Protein AF-A0A2W4JNW1-F1 (afdb_monomer)

Radius of gyration: 19.1 Å; Cα contacts (8 Å, |Δi|>4): 183; chains: 1; bounding box: 48×54×48 Å

Solvent-accessible surface area (backbone atoms only — not comparable to full-atom values): 9208 Å² total; per-residue (Å²): 133,88,88,75,90,78,77,92,84,83,52,74,48,80,45,78,53,74,88,26,83,95,56,51,51,73,96,66,23,36,48,57,56,39,48,46,41,60,75,41,50,55,54,53,49,52,52,53,49,55,38,42,76,73,68,44,54,76,66,34,36,41,29,47,24,46,40,31,52,56,48,48,48,30,71,67,45,54,52,49,38,51,51,49,40,53,52,49,42,53,53,29,55,52,44,33,67,76,29,58,89,37,71,67,56,28,50,49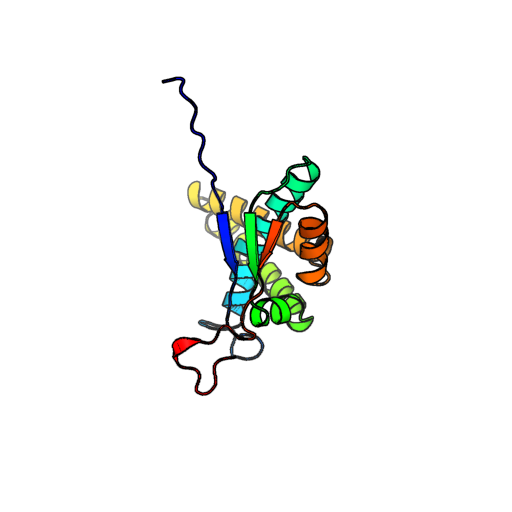,24,52,52,51,39,54,50,36,51,51,46,50,52,42,41,72,56,69,38,60,73,20,48,67,75,52,48,50,61,38,41,76,62,38,27,32,46,82,37,76,60,53,61,76,67,69,70,58,95,75,45,94,76,70,130

pLDDT: mean 94.73, std 7.61, range [49.44, 98.62]

Organism: NCBI:txid37925

Secondary structure (DSSP, 8-state):
-----PPP---EEEE-----TTS-SSSSSHHHHHHHIIIIIHHHHHHHHHHHHTT----EEEEE-HHHHHHHT-HHHHHHHHHHHHHHHHHHHHHHHHTTTSHHHHHHHHHHHHHHHHHHHHHHTTTTT-SHHHHHHHHHTTSEEEE---TT---GGG-SS--

InterPro domains:
  IPR004300 Glycoside hydrolase family 57, N-terminal domain [PF03065] (11-161)
  IPR011330 Glycoside hydrolase/deacetylase, beta/alpha-barrel [SSF88713] (7-161)
  IPR027291 Glycoside hydrolase 38, N-terminal domain superfamily [G3DSA:3.20.110.10] (4-163)
  IPR040042 1,4-alpha-glucan branching enzyme MT3115-like [PTHR41695] (7-161)

Mean predicted aligned error: 4.18 Å

Structure (mmCIF, N/CA/C/O backbone):
data_AF-A0A2W4JNW1-F1
#
_entry.id   AF-A0A2W4JNW1-F1
#
loop_
_atom_site.group_PDB
_atom_site.id
_atom_site.type_symbol
_atom_site.label_atom_id
_atom_site.label_alt_id
_atom_site.label_comp_id
_atom_site.label_asym_id
_atom_site.label_entity_id
_atom_site.label_seq_id
_atom_site.pdbx_PDB_ins_code
_atom_site.Cartn_x
_atom_site.Cartn_y
_atom_site.Cartn_z
_atom_site.occupancy
_atom_site.B_iso_or_equiv
_atom_site.auth_seq_id
_atom_site.auth_comp_id
_atom_site.auth_asym_id
_atom_site.auth_atom_id
_atom_site.pdbx_PDB_model_num
ATOM 1 N N . MET A 1 1 ? -33.702 32.725 3.923 1.00 49.44 1 MET A N 1
ATOM 2 C CA . MET A 1 1 ? -33.057 31.459 4.316 1.00 49.44 1 MET A CA 1
ATOM 3 C C . MET A 1 1 ? -31.586 31.644 4.007 1.00 49.44 1 MET A C 1
ATOM 5 O O . MET A 1 1 ? -31.246 31.749 2.837 1.00 49.44 1 MET A O 1
ATOM 9 N N . ASN A 1 2 ? -30.775 31.897 5.035 1.00 53.03 2 ASN A N 1
ATOM 10 C CA . ASN A 1 2 ? -29.351 32.185 4.873 1.00 53.03 2 ASN A CA 1
ATOM 11 C C . ASN A 1 2 ? -28.656 30.896 4.428 1.00 53.03 2 ASN A C 1
ATOM 13 O O . ASN A 1 2 ? -28.751 29.894 5.126 1.00 53.03 2 ASN A O 1
ATOM 17 N N . GLY A 1 3 ? -28.047 30.913 3.244 1.00 68.31 3 GLY A N 1
ATOM 18 C CA . GLY A 1 3 ? -27.368 29.755 2.680 1.00 68.31 3 GLY A CA 1
ATOM 19 C C . GLY A 1 3 ? -26.038 29.500 3.376 1.00 68.31 3 GLY A C 1
ATOM 20 O O . GLY A 1 3 ? -25.184 30.380 3.352 1.00 68.31 3 GLY A O 1
ATOM 21 N N . ASN A 1 4 ? -25.909 28.330 4.001 1.00 63.88 4 ASN A N 1
ATOM 22 C CA . ASN A 1 4 ? -24.751 27.432 3.917 1.00 63.88 4 ASN A CA 1
ATOM 23 C C . ASN A 1 4 ? -25.028 26.184 4.776 1.00 63.88 4 ASN A C 1
ATOM 25 O O . ASN A 1 4 ? -24.427 25.997 5.830 1.00 63.88 4 ASN A O 1
ATOM 29 N N . ASP A 1 5 ? -25.960 25.329 4.352 1.00 66.62 5 ASP A N 1
ATOM 30 C CA . ASP A 1 5 ? -26.046 23.995 4.952 1.00 66.62 5 ASP A CA 1
ATOM 31 C C . ASP A 1 5 ? -24.971 23.124 4.289 1.00 66.62 5 ASP A C 1
ATOM 33 O O . ASP A 1 5 ? -25.208 22.451 3.285 1.00 66.62 5 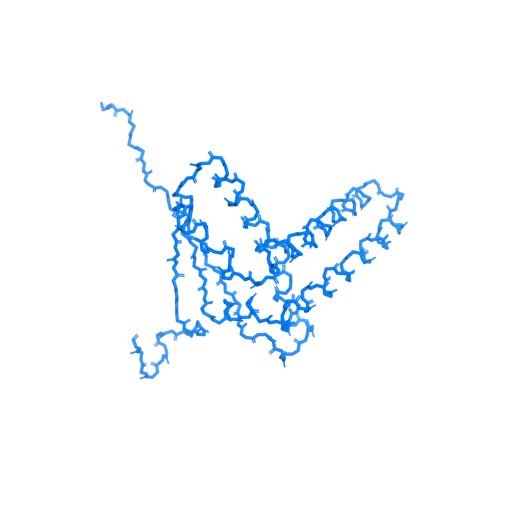ASP A O 1
ATOM 37 N N . GLU A 1 6 ? -23.744 23.214 4.803 1.00 81.56 6 GLU A N 1
ATOM 38 C CA . GLU A 1 6 ? -22.658 22.308 4.433 1.00 81.56 6 GLU A CA 1
ATOM 39 C C . GLU A 1 6 ? -22.903 20.948 5.104 1.00 81.56 6 GLU A C 1
ATOM 41 O O . GLU A 1 6 ? -22.983 20.840 6.328 1.00 81.56 6 GLU A O 1
ATOM 46 N N . GLY A 1 7 ? -23.076 19.903 4.290 1.00 87.81 7 GLY A N 1
ATOM 47 C CA . GLY A 1 7 ? -23.208 18.525 4.764 1.00 87.81 7 GLY A CA 1
ATOM 48 C C . GLY A 1 7 ? -21.855 17.888 5.093 1.00 87.81 7 GLY A C 1
ATOM 49 O O . GLY A 1 7 ? -20.806 18.347 4.647 1.00 87.81 7 GLY A O 1
ATOM 50 N N . THR A 1 8 ? -21.870 16.790 5.847 1.00 90.50 8 THR A N 1
ATOM 51 C CA . THR A 1 8 ? -20.658 16.015 6.149 1.00 90.50 8 THR A CA 1
ATOM 52 C C . THR A 1 8 ? -20.330 15.052 5.007 1.00 90.50 8 THR A C 1
ATOM 54 O O . THR A 1 8 ? -21.191 14.290 4.566 1.00 90.50 8 THR A O 1
ATOM 57 N N . PHE A 1 9 ? -19.076 15.053 4.553 1.00 92.81 9 PHE A N 1
ATOM 58 C CA . PHE A 1 9 ? -18.538 14.058 3.626 1.00 92.81 9 PHE A CA 1
ATOM 59 C C . PHE A 1 9 ? -17.611 13.096 4.373 1.00 92.81 9 PHE A C 1
ATOM 61 O O . PHE A 1 9 ? -16.699 13.536 5.068 1.00 92.81 9 PHE A O 1
ATOM 68 N N . CYS A 1 10 ? -17.824 11.791 4.197 1.00 95.88 10 CYS A N 1
ATOM 69 C CA . CYS A 1 10 ? -16.987 10.743 4.777 1.00 95.88 10 CYS A CA 1
ATOM 70 C C . CYS A 1 10 ? -16.472 9.831 3.661 1.00 95.88 10 CYS A C 1
ATOM 72 O O . CYS A 1 10 ? -17.255 9.119 3.027 1.00 95.88 10 CYS A O 1
ATOM 74 N N . LEU A 1 11 ? -15.158 9.831 3.432 1.00 97.69 11 LEU A N 1
ATOM 75 C CA . LEU A 1 11 ? -14.511 8.857 2.559 1.00 97.69 11 LEU A CA 1
ATOM 76 C 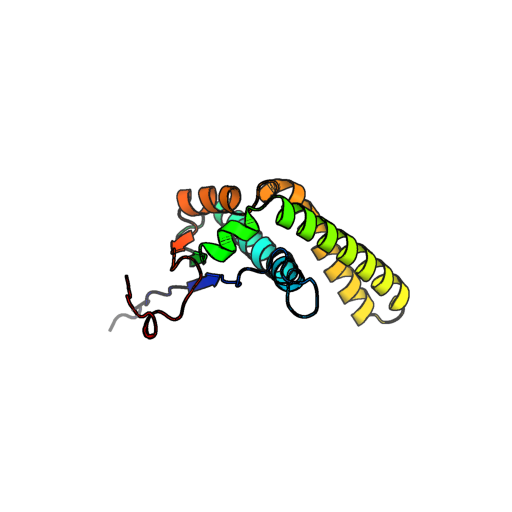C . LEU A 1 11 ? -14.106 7.632 3.381 1.00 97.69 11 LEU A C 1
ATOM 78 O O . LEU A 1 11 ? -13.298 7.747 4.299 1.00 97.69 11 LEU A O 1
ATOM 82 N N . VAL A 1 12 ? -14.636 6.461 3.021 1.00 98.19 12 VAL A N 1
ATOM 83 C CA . VAL A 1 12 ? -14.276 5.181 3.644 1.00 98.19 12 VAL A CA 1
ATOM 84 C C . VAL A 1 12 ? -13.598 4.294 2.607 1.00 98.19 12 VAL A C 1
ATOM 86 O O . VAL A 1 12 ? -14.221 3.898 1.621 1.00 98.19 12 VAL A O 1
ATOM 89 N N . LEU A 1 13 ? -12.322 3.979 2.822 1.00 98.12 13 LEU A N 1
ATOM 90 C CA . LEU A 1 13 ? -11.558 3.075 1.963 1.00 98.12 13 LEU A CA 1
ATOM 91 C C . LEU A 1 13 ? -11.458 1.702 2.622 1.00 98.12 13 LEU A C 1
ATOM 93 O O . LEU A 1 13 ? -10.829 1.565 3.664 1.00 98.12 13 LEU A O 1
ATOM 97 N N . HIS A 1 14 ? -12.050 0.677 2.011 1.00 98.00 14 HIS A N 1
ATOM 98 C CA . HIS A 1 14 ? -11.963 -0.706 2.491 1.00 98.00 14 HIS A CA 1
ATOM 99 C C . HIS A 1 14 ? -10.892 -1.483 1.724 1.00 98.00 14 HIS A C 1
ATOM 101 O O . HIS A 1 14 ? -11.029 -1.710 0.523 1.00 98.00 14 HIS A O 1
ATOM 107 N N . SER A 1 15 ? -9.840 -1.908 2.422 1.00 97.50 15 SER A N 1
ATOM 108 C CA . SER A 1 15 ? -8.699 -2.628 1.854 1.00 97.50 15 SER A CA 1
ATOM 109 C C . SER A 1 15 ? -8.733 -4.103 2.247 1.00 97.50 15 SER A C 1
ATOM 111 O O . SER A 1 15 ? -8.660 -4.473 3.428 1.00 97.50 15 SER A O 1
ATOM 113 N N . HIS A 1 16 ? -8.821 -4.966 1.237 1.00 97.94 16 HIS A N 1
ATOM 114 C CA . HIS A 1 16 ? -8.901 -6.408 1.417 1.00 97.94 16 HIS A CA 1
ATOM 115 C C . HIS A 1 16 ? -8.261 -7.167 0.252 1.00 97.94 16 HIS A C 1
ATOM 117 O O . HIS A 1 16 ? -8.496 -6.852 -0.912 1.00 97.94 16 HIS A O 1
ATOM 123 N N . LEU A 1 17 ? -7.521 -8.220 0.592 1.00 97.94 17 LEU A N 1
ATOM 124 C CA . LEU A 1 17 ? -7.193 -9.340 -0.283 1.00 97.94 17 LEU A CA 1
ATOM 125 C C . LEU A 1 17 ? -7.336 -10.634 0.532 1.00 97.94 17 LEU A C 1
ATOM 127 O O . LEU A 1 17 ? -7.099 -10.604 1.746 1.00 97.94 17 LEU A O 1
ATOM 131 N N . PRO A 1 18 ? -7.704 -11.766 -0.095 1.00 97.56 18 PRO A N 1
ATOM 132 C CA . PRO A 1 18 ? -7.676 -13.059 0.578 1.00 97.56 18 PRO A CA 1
ATOM 133 C C . PRO A 1 18 ? -6.237 -13.440 0.951 1.00 97.56 18 PRO A C 1
ATOM 135 O O . PRO A 1 18 ? -5.282 -12.742 0.606 1.00 97.56 18 PRO A O 1
ATOM 138 N N . TRP A 1 19 ? -6.066 -14.560 1.649 1.00 98.06 19 TRP A N 1
ATOM 139 C CA . TRP A 1 19 ? -4.731 -15.102 1.889 1.00 98.06 19 TRP A CA 1
ATOM 140 C C . TRP A 1 19 ? -4.127 -15.627 0.577 1.00 98.06 19 TRP A C 1
ATOM 142 O O . TRP A 1 19 ? -4.634 -16.593 0.009 1.00 98.06 19 TRP A O 1
ATOM 152 N N . LEU A 1 20 ? -3.068 -14.974 0.096 1.00 98.19 20 LEU A N 1
ATOM 153 C CA . LEU A 1 20 ? -2.407 -15.246 -1.184 1.00 98.19 20 LEU A CA 1
ATOM 154 C C . LEU A 1 20 ? -1.026 -15.887 -1.009 1.00 98.19 20 LEU A C 1
ATOM 156 O O . LEU A 1 20 ? -0.617 -16.677 -1.857 1.00 98.19 20 LEU A O 1
ATOM 160 N N . LEU A 1 21 ? -0.318 -15.575 0.083 1.00 98.12 21 LEU A N 1
ATOM 161 C CA . LEU A 1 21 ? 1.038 -16.081 0.326 1.00 98.12 21 LEU A CA 1
ATOM 162 C C . LEU A 1 21 ? 1.075 -17.612 0.281 1.00 98.12 21 LEU A C 1
ATOM 164 O O . LEU A 1 21 ? 0.281 -18.283 0.947 1.00 98.12 21 LEU A O 1
ATOM 168 N N . HIS A 1 22 ? 2.010 -18.155 -0.497 1.00 97.81 22 HIS A N 1
ATOM 169 C CA . HIS A 1 22 ? 2.218 -19.578 -0.765 1.00 97.81 22 HIS A CA 1
ATOM 170 C C . HIS A 1 22 ? 1.075 -20.296 -1.506 1.00 97.81 22 HIS A C 1
ATOM 172 O O . HIS A 1 22 ? 1.056 -21.526 -1.545 1.00 97.81 22 HIS A O 1
ATOM 178 N N . HIS A 1 23 ? 0.142 -19.566 -2.126 1.00 97.25 23 HIS A N 1
ATOM 179 C CA . HIS A 1 23 ? -1.016 -20.137 -2.833 1.00 97.25 23 HIS A CA 1
ATOM 180 C C . HIS A 1 23 ? -1.004 -19.823 -4.335 1.00 97.25 23 HIS A C 1
ATOM 182 O O . HIS A 1 23 ? -2.033 -19.541 -4.946 1.00 97.25 23 HIS A O 1
ATOM 188 N N . GLY A 1 24 ? 0.182 -19.925 -4.939 1.00 95.69 24 GLY A N 1
ATOM 189 C CA . GLY A 1 24 ? 0.421 -19.611 -6.344 1.00 95.69 24 GLY A CA 1
ATOM 190 C C . GLY A 1 24 ? 0.838 -18.158 -6.547 1.00 95.69 24 GLY A C 1
ATOM 191 O O . GLY A 1 24 ? 0.575 -17.289 -5.718 1.00 95.69 24 GLY A O 1
ATOM 192 N N . SER A 1 25 ? 1.516 -17.897 -7.662 1.00 93.19 25 SER A N 1
ATOM 193 C CA . SER A 1 25 ? 2.072 -16.569 -7.946 1.00 93.19 25 SER A CA 1
ATOM 194 C C . SER A 1 25 ? 1.310 -15.846 -9.057 1.00 93.19 25 SER A C 1
ATOM 196 O O . SER A 1 25 ? 1.019 -14.665 -8.916 1.00 93.19 25 SER A O 1
ATOM 198 N N . TRP A 1 26 ? 0.938 -16.547 -10.135 1.00 93.69 26 TRP A N 1
ATOM 199 C CA . TRP A 1 26 ? 0.279 -15.986 -11.322 1.00 93.69 26 TRP A CA 1
ATOM 200 C C . TRP A 1 26 ? -0.680 -17.015 -11.950 1.00 93.69 26 TRP A C 1
ATOM 202 O O . TRP A 1 26 ? -0.340 -18.202 -11.941 1.00 93.69 26 TRP A O 1
ATOM 212 N N . PRO A 1 27 ? -1.837 -16.628 -12.534 1.00 89.00 27 PRO A N 1
ATOM 213 C CA . PRO A 1 27 ? -2.385 -15.267 -12.698 1.00 89.00 27 PRO A CA 1
ATOM 214 C C . PRO A 1 27 ? -3.210 -14.757 -11.509 1.00 89.00 27 PRO A C 1
ATOM 216 O O . PRO A 1 27 ? -3.560 -13.581 -11.450 1.00 89.00 27 PRO A O 1
ATOM 219 N N . VAL A 1 28 ? -3.552 -15.646 -10.579 1.00 91.31 28 VAL A N 1
ATOM 220 C CA . VAL A 1 28 ? -4.230 -15.319 -9.323 1.00 91.31 28 VAL A CA 1
ATOM 221 C C . VAL A 1 28 ? -3.371 -15.895 -8.213 1.00 91.31 28 VAL A C 1
ATOM 223 O O . VAL A 1 28 ? -3.077 -17.090 -8.229 1.00 91.31 28 VAL A O 1
ATOM 226 N N . GLY A 1 29 ? -2.922 -15.042 -7.299 1.00 95.56 29 GLY A N 1
ATOM 227 C CA . GLY A 1 29 ? -1.933 -15.417 -6.300 1.00 95.56 29 GLY A CA 1
ATOM 228 C C . GLY A 1 29 ? -1.191 -14.206 -5.755 1.00 95.56 29 GLY A C 1
ATOM 229 O O . GLY A 1 29 ? -1.716 -13.093 -5.747 1.00 95.56 29 GLY A O 1
ATOM 230 N N . GLU A 1 30 ? 0.046 -14.424 -5.329 1.00 98.19 30 GLU A N 1
ATOM 231 C CA . GLU A 1 30 ? 0.911 -13.409 -4.717 1.00 98.19 30 GLU A CA 1
ATOM 232 C C . GLU A 1 30 ? 1.089 -12.147 -5.572 1.00 98.19 30 GLU A C 1
ATOM 234 O O . GLU A 1 30 ? 1.184 -11.051 -5.022 1.00 98.19 30 GLU A O 1
ATOM 239 N N . GLU A 1 31 ? 1.046 -12.260 -6.906 1.00 96.75 31 GLU A N 1
ATOM 240 C CA . GLU A 1 31 ? 1.118 -11.094 -7.789 1.00 96.75 31 GLU A CA 1
ATOM 241 C C . GLU A 1 31 ? 0.036 -1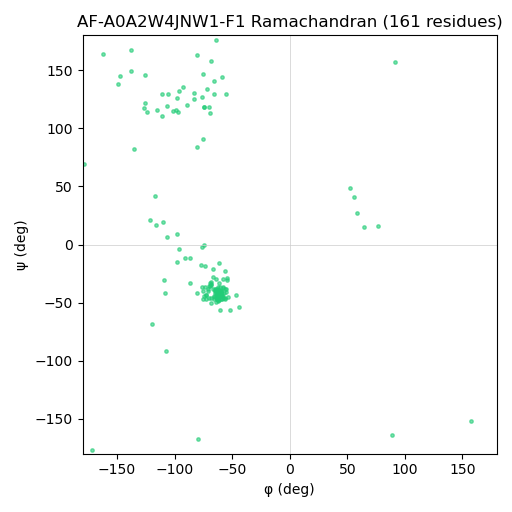0.050 -7.465 1.00 96.75 31 GLU A C 1
ATOM 243 O O . GLU A 1 31 ? 0.326 -8.854 -7.484 1.00 96.75 31 GLU A O 1
ATOM 248 N N . TRP A 1 32 ? -1.186 -10.466 -7.109 1.00 97.62 32 TRP A N 1
ATOM 249 C CA . TRP A 1 32 ? -2.248 -9.524 -6.736 1.00 97.62 32 TRP A CA 1
ATOM 250 C C . TRP A 1 32 ? -1.878 -8.709 -5.498 1.00 97.62 32 TRP A C 1
ATOM 252 O O . TRP A 1 32 ? -2.148 -7.507 -5.456 1.00 97.62 32 TRP A O 1
ATOM 262 N N . LEU A 1 33 ? -1.229 -9.338 -4.511 1.00 98.50 33 LEU A N 1
ATOM 263 C CA . LEU A 1 33 ? -0.736 -8.642 -3.326 1.00 98.50 33 LEU A CA 1
ATOM 264 C C . LEU A 1 33 ? 0.307 -7.599 -3.722 1.00 98.50 33 LEU A C 1
ATOM 266 O O . LEU A 1 33 ? 0.188 -6.445 -3.321 1.00 98.50 33 LEU A O 1
ATOM 270 N N . TYR A 1 34 ? 1.288 -7.971 -4.544 1.00 98.50 34 TYR A N 1
ATOM 271 C CA . TYR A 1 34 ? 2.377 -7.068 -4.923 1.00 98.50 34 TYR A CA 1
ATOM 272 C C . TYR A 1 34 ? 1.915 -5.924 -5.833 1.00 98.50 34 TYR A C 1
ATOM 274 O O . TYR A 1 34 ? 2.373 -4.789 -5.678 1.00 98.50 34 TYR A O 1
ATOM 282 N N . GLN A 1 35 ? 0.960 -6.179 -6.730 1.00 97.50 35 GLN A N 1
ATOM 283 C CA . GLN A 1 35 ? 0.311 -5.145 -7.537 1.00 97.50 35 GLN A CA 1
ATOM 284 C C . GLN A 1 35 ? -0.469 -4.164 -6.658 1.00 97.50 35 GLN A C 1
ATOM 286 O O . GLN A 1 35 ? -0.270 -2.955 -6.772 1.00 97.50 35 GLN A O 1
ATOM 291 N N . ALA A 1 36 ? -1.313 -4.660 -5.747 1.00 98.19 36 ALA A N 1
ATOM 292 C CA . ALA A 1 36 ? -2.055 -3.800 -4.826 1.00 98.19 36 ALA A CA 1
ATOM 293 C C . ALA A 1 36 ? -1.108 -2.987 -3.930 1.00 98.19 36 ALA A C 1
ATOM 295 O O . ALA A 1 36 ? -1.309 -1.787 -3.741 1.00 98.19 36 ALA A O 1
ATOM 296 N N . TRP A 1 37 ? -0.034 -3.611 -3.446 1.00 98.44 37 TRP A N 1
ATOM 297 C CA . TRP A 1 37 ? 0.970 -2.951 -2.622 1.00 98.44 37 TRP A CA 1
ATOM 298 C C . TRP A 1 37 ? 1.636 -1.797 -3.367 1.00 98.44 37 TRP A C 1
ATOM 300 O O . TRP A 1 37 ? 1.568 -0.653 -2.920 1.00 98.44 37 TRP A O 1
ATOM 310 N N . THR A 1 38 ? 2.214 -2.069 -4.536 1.00 98.06 38 THR A N 1
ATOM 311 C CA . THR A 1 38 ? 3.016 -1.085 -5.278 1.00 98.06 38 THR A CA 1
ATOM 312 C C . THR A 1 38 ? 2.188 -0.022 -5.995 1.00 98.06 38 THR A C 1
ATOM 314 O O . THR A 1 38 ? 2.602 1.136 -6.061 1.00 98.06 38 THR A O 1
ATOM 317 N N . HIS A 1 39 ? 1.021 -0.381 -6.537 1.00 96.88 39 HIS A N 1
ATOM 318 C CA . HIS A 1 39 ? 0.219 0.526 -7.366 1.00 96.88 39 HIS A CA 1
ATOM 319 C C . HIS A 1 39 ? -0.916 1.217 -6.602 1.00 96.88 39 HIS A C 1
ATOM 321 O O . HIS A 1 39 ? -1.450 2.206 -7.105 1.00 96.88 39 HIS A O 1
ATOM 327 N N . SER A 1 40 ? -1.267 0.741 -5.401 1.00 97.75 40 SER A N 1
ATOM 328 C CA . SER A 1 40 ? -2.284 1.362 -4.546 1.00 97.75 40 SER A CA 1
ATOM 329 C C . SER A 1 40 ? -1.702 1.788 -3.199 1.00 97.75 40 SER A C 1
ATOM 331 O O . SER A 1 40 ? -1.542 2.986 -2.961 1.00 97.75 40 SER A O 1
ATOM 333 N N . TYR A 1 41 ? -1.324 0.838 -2.336 1.00 98.12 41 TYR A N 1
ATOM 334 C CA . TYR A 1 41 ? -1.037 1.136 -0.928 1.00 98.12 41 TYR A CA 1
ATOM 335 C C . TYR A 1 41 ? 0.142 2.095 -0.748 1.00 98.12 41 TYR A C 1
ATOM 337 O O . TYR A 1 41 ? -0.021 3.107 -0.072 1.00 98.12 41 TYR A O 1
ATOM 345 N N . LEU A 1 42 ? 1.283 1.871 -1.415 1.00 97.69 42 LEU A N 1
ATOM 346 C CA . LEU A 1 42 ? 2.424 2.795 -1.313 1.00 97.69 42 LEU A CA 1
ATOM 347 C C . LEU A 1 42 ? 2.031 4.235 -1.681 1.00 97.69 42 LEU A C 1
ATOM 349 O O . LEU A 1 42 ? 2.414 5.180 -0.998 1.00 97.69 42 LEU A O 1
ATOM 353 N N . ARG A 1 43 ? 1.213 4.407 -2.727 1.00 95.81 43 ARG A N 1
ATOM 354 C CA . ARG A 1 43 ? 0.813 5.727 -3.239 1.00 95.81 43 ARG A CA 1
ATOM 355 C C . ARG A 1 43 ? -0.181 6.434 -2.327 1.00 95.81 43 ARG A C 1
ATOM 357 O O . ARG A 1 43 ? -0.043 7.630 -2.082 1.00 95.81 43 ARG A O 1
ATOM 364 N N . VAL A 1 44 ? -1.179 5.703 -1.829 1.00 97.06 44 VAL A N 1
ATOM 365 C CA . VAL A 1 44 ? -2.174 6.252 -0.897 1.00 97.06 44 VAL A CA 1
ATOM 366 C C . VAL A 1 44 ? -1.493 6.680 0.399 1.00 97.06 44 VAL A C 1
ATOM 368 O O . VAL A 1 44 ? -1.731 7.786 0.874 1.00 97.06 44 VAL A O 1
ATOM 371 N N . PHE A 1 45 ? -0.603 5.851 0.943 1.00 97.62 45 PHE A N 1
ATOM 372 C CA . PHE A 1 45 ? 0.094 6.171 2.185 1.00 97.62 45 PHE A CA 1
ATOM 373 C C . PHE A 1 45 ? 1.113 7.300 2.028 1.00 97.62 45 PHE A C 1
ATOM 375 O O . PHE A 1 45 ? 1.219 8.128 2.929 1.00 97.62 45 PHE A O 1
ATOM 382 N N . ASP A 1 46 ? 1.808 7.402 0.891 1.00 96.56 46 ASP A N 1
ATOM 383 C CA . ASP A 1 46 ? 2.671 8.557 0.620 1.00 96.56 46 ASP A CA 1
ATOM 384 C C . ASP A 1 46 ? 1.867 9.869 0.571 1.00 96.56 46 ASP A C 1
ATOM 386 O O . ASP A 1 46 ? 2.281 10.870 1.159 1.00 96.56 46 ASP A O 1
ATOM 390 N N . LEU A 1 47 ? 0.680 9.862 -0.048 1.00 96.88 47 LEU A N 1
ATOM 391 C CA . LEU A 1 47 ? -0.220 11.020 -0.047 1.00 96.88 47 LEU A CA 1
ATOM 392 C C . LEU A 1 47 ? -0.698 11.373 1.368 1.00 96.88 47 LEU A C 1
ATOM 394 O O . LEU A 1 47 ? -0.654 12.539 1.757 1.00 96.88 47 LEU A O 1
ATOM 398 N N . LEU A 1 48 ? -1.133 10.375 2.142 1.00 97.81 48 LEU A N 1
ATOM 399 C CA . LEU A 1 48 ? -1.584 10.580 3.520 1.00 97.81 48 LEU A CA 1
ATOM 400 C C . LEU A 1 48 ? -0.464 11.127 4.404 1.00 97.81 48 LEU A C 1
ATOM 402 O O . LEU A 1 48 ? -0.709 12.044 5.180 1.00 97.81 48 LEU A O 1
ATOM 406 N N . ARG A 1 49 ? 0.767 10.628 4.249 1.00 96.69 49 ARG A N 1
ATOM 407 C CA . ARG A 1 49 ? 1.938 11.148 4.961 1.00 96.69 49 ARG A CA 1
ATOM 408 C C . ARG A 1 49 ? 2.229 12.599 4.584 1.00 96.69 49 ARG A C 1
ATOM 410 O O . ARG A 1 49 ? 2.372 13.421 5.475 1.00 96.69 49 ARG A O 1
ATOM 417 N N . LYS A 1 50 ? 2.235 12.943 3.292 1.00 96.88 50 LYS A N 1
ATOM 418 C CA . LYS A 1 50 ? 2.423 14.338 2.845 1.00 96.88 50 LYS A CA 1
ATOM 419 C C . LYS A 1 50 ? 1.371 15.270 3.439 1.00 96.88 50 LYS A C 1
ATOM 421 O O . LYS A 1 50 ? 1.686 16.362 3.894 1.00 96.88 50 LYS A O 1
ATOM 426 N N . PHE A 1 51 ? 0.119 14.827 3.479 1.00 97.69 51 PHE A N 1
ATOM 427 C CA . PHE A 1 51 ? -0.951 15.587 4.114 1.00 97.69 51 PHE A CA 1
ATOM 428 C C . PHE A 1 51 ? -0.808 15.678 5.636 1.00 97.69 51 PHE A C 1
ATOM 430 O O . PHE A 1 51 ? -1.120 16.726 6.201 1.00 97.69 51 PHE A O 1
ATOM 437 N N . ALA A 1 52 ? -0.298 14.636 6.288 1.00 97.19 52 ALA A N 1
ATOM 438 C CA . ALA A 1 52 ? 0.057 14.673 7.702 1.00 97.19 52 ALA A CA 1
ATOM 439 C C . ALA A 1 52 ? 1.164 15.704 7.978 1.00 97.19 52 ALA A C 1
ATOM 441 O O . ALA A 1 52 ? 1.039 16.493 8.912 1.00 97.19 52 ALA A O 1
ATOM 442 N N . ASP A 1 53 ? 2.198 15.752 7.131 1.00 96.62 53 ASP A N 1
ATOM 443 C CA . ASP A 1 53 ? 3.300 16.720 7.219 1.00 96.62 53 ASP A CA 1
ATOM 444 C C . ASP A 1 53 ? 2.811 18.168 7.008 1.00 96.62 53 ASP A C 1
ATOM 446 O O . ASP A 1 53 ? 3.345 19.107 7.596 1.00 96.62 53 ASP A O 1
ATOM 450 N N . GLU A 1 54 ? 1.746 18.356 6.220 1.00 97.88 54 GLU A N 1
ATOM 451 C CA . GLU A 1 54 ? 1.022 19.629 6.075 1.00 97.88 54 GLU A CA 1
ATOM 452 C C . GLU A 1 54 ? 0.093 19.951 7.268 1.00 97.88 54 GLU A C 1
ATOM 454 O O . GLU A 1 54 ? -0.556 20.998 7.283 1.00 97.88 54 GLU A O 1
ATOM 459 N N . GLY A 1 55 ? 0.000 19.068 8.266 1.00 97.12 55 GLY A N 1
ATOM 460 C CA . GLY A 1 55 ? -0.849 19.225 9.449 1.00 97.12 55 GLY A CA 1
ATOM 461 C C . GLY A 1 55 ? -2.335 18.944 9.207 1.00 97.12 55 GLY A C 1
ATOM 462 O O . GLY A 1 55 ? -3.170 19.333 10.027 1.00 97.12 55 GLY A O 1
ATOM 463 N N . ARG A 1 56 ? -2.692 18.294 8.092 1.00 98.06 56 ARG A N 1
ATOM 464 C CA . ARG A 1 56 ? -4.084 17.937 7.788 1.00 98.06 56 ARG A CA 1
ATOM 465 C C . ARG A 1 56 ? -4.539 16.746 8.628 1.00 98.06 56 ARG A C 1
ATOM 467 O O . ARG A 1 56 ? -3.760 15.845 8.924 1.00 98.06 56 ARG A O 1
ATOM 474 N N . ARG A 1 57 ? -5.823 16.741 8.982 1.00 97.75 57 ARG A N 1
ATOM 475 C CA . ARG A 1 57 ? -6.473 15.750 9.852 1.00 97.75 57 ARG A CA 1
ATOM 476 C C . ARG A 1 57 ? -7.839 15.369 9.289 1.00 97.75 57 ARG A C 1
ATOM 478 O O . ARG A 1 57 ? -8.327 16.051 8.389 1.00 97.75 57 ARG A O 1
ATOM 485 N N . ASP A 1 58 ? -8.428 14.305 9.828 1.00 96.69 58 ASP A N 1
ATOM 486 C CA . ASP A 1 58 ? -9.792 13.850 9.538 1.00 96.69 58 ASP A CA 1
ATOM 487 C C . ASP A 1 58 ? -10.033 13.612 8.034 1.00 96.69 58 ASP A C 1
ATOM 489 O O . ASP A 1 58 ? -11.064 13.986 7.475 1.00 96.69 58 ASP A O 1
ATOM 493 N N . LEU A 1 59 ? -9.042 13.027 7.347 1.00 97.50 59 LEU A N 1
ATOM 494 C CA . LEU A 1 59 ? -9.056 12.929 5.885 1.00 97.50 59 LEU A CA 1
ATOM 495 C C . LEU A 1 59 ? -9.911 11.778 5.372 1.00 97.50 59 LEU A C 1
ATOM 497 O O . LEU A 1 59 ? -10.593 11.924 4.356 1.00 97.50 59 LEU A O 1
ATOM 501 N N . LEU A 1 60 ? -9.825 10.618 6.024 1.00 98.06 60 LEU A N 1
ATOM 502 C CA . LEU A 1 60 ? -10.598 9.436 5.660 1.00 98.06 60 LEU A CA 1
ATOM 503 C C . LEU A 1 60 ? -10.653 8.415 6.791 1.00 98.06 60 LEU A C 1
ATOM 505 O O . LEU A 1 60 ? -9.818 8.401 7.697 1.00 98.06 60 LEU A O 1
ATOM 509 N N . THR A 1 61 ? -11.595 7.493 6.658 1.00 98.50 61 THR A N 1
ATOM 510 C CA . THR A 1 61 ? -11.625 6.252 7.421 1.00 98.50 61 THR A CA 1
ATOM 511 C C . THR A 1 61 ? -11.021 5.131 6.567 1.00 98.50 61 THR A C 1
ATOM 513 O O . THR A 1 61 ? -11.439 4.907 5.427 1.00 98.50 61 THR A O 1
ATOM 516 N N . LEU A 1 62 ? -10.027 4.417 7.096 1.00 98.31 62 LEU A N 1
ATOM 517 C CA . LEU A 1 62 ? -9.328 3.323 6.426 1.00 98.31 62 LEU A CA 1
ATOM 518 C C . LEU A 1 62 ? -9.669 1.986 7.087 1.00 98.31 62 LEU A C 1
ATOM 520 O O . LEU A 1 62 ? -9.242 1.690 8.202 1.00 98.31 62 LEU A O 1
ATOM 524 N N . GLY A 1 63 ? -10.410 1.153 6.364 1.00 97.81 63 GLY A N 1
ATOM 525 C CA . GLY A 1 63 ? -10.622 -0.246 6.699 1.00 97.81 63 GLY A CA 1
ATOM 526 C C . GLY A 1 63 ? -9.468 -1.113 6.204 1.00 97.81 63 GLY A C 1
ATOM 527 O O . GLY A 1 63 ? -9.173 -1.111 5.009 1.00 97.81 63 GLY A O 1
ATOM 528 N N . VAL A 1 64 ? -8.846 -1.894 7.090 1.00 97.69 64 VAL A N 1
ATOM 529 C CA . VAL A 1 64 ? -7.869 -2.928 6.708 1.00 97.69 64 VAL A CA 1
ATOM 530 C C . VAL A 1 64 ? -8.287 -4.256 7.321 1.00 97.69 64 VAL A C 1
ATOM 532 O O . VAL A 1 64 ? -8.337 -4.414 8.540 1.00 97.69 64 VAL A O 1
ATOM 535 N N . THR A 1 65 ? -8.584 -5.242 6.472 1.00 98.00 65 THR A N 1
ATOM 536 C CA . THR A 1 65 ? -8.925 -6.583 6.974 1.00 98.00 65 THR A CA 1
ATOM 537 C C . THR A 1 65 ? -7.719 -7.240 7.660 1.00 98.00 65 THR A C 1
ATOM 539 O O . THR A 1 65 ? -6.608 -7.145 7.131 1.00 98.00 65 THR A O 1
ATOM 542 N N . PRO A 1 66 ? -7.901 -7.960 8.786 1.00 97.81 66 PRO A N 1
ATOM 543 C CA . PRO A 1 66 ? -6.790 -8.604 9.489 1.00 97.81 66 PRO A CA 1
ATOM 544 C C . PRO A 1 66 ? -5.967 -9.561 8.612 1.00 97.81 66 PRO A C 1
ATOM 546 O O . PRO A 1 66 ? -4.743 -9.563 8.694 1.00 97.81 66 PRO A O 1
ATOM 549 N N . VAL A 1 67 ? -6.614 -10.324 7.721 1.00 98.19 67 VAL A N 1
ATOM 550 C CA . VAL A 1 67 ? -5.932 -11.201 6.749 1.00 98.19 67 VAL A CA 1
ATOM 551 C C . VAL A 1 67 ? -5.025 -10.438 5.779 1.00 98.19 67 VAL A C 1
ATOM 553 O O . VAL A 1 67 ? -3.985 -10.956 5.383 1.00 98.19 67 VAL A O 1
ATOM 556 N N . LEU A 1 68 ? -5.383 -9.209 5.397 1.00 98.38 68 LEU A N 1
ATOM 557 C CA . LEU A 1 68 ? -4.524 -8.370 4.566 1.00 98.38 68 LEU A CA 1
ATOM 558 C C . LEU A 1 68 ? -3.369 -7.799 5.393 1.00 98.38 68 LEU A C 1
ATOM 560 O O . LEU A 1 68 ? -2.225 -7.886 4.958 1.00 98.38 68 LEU A O 1
ATOM 564 N N . ALA A 1 69 ? -3.656 -7.256 6.581 1.00 97.94 69 ALA A N 1
ATOM 565 C CA . ALA A 1 69 ? -2.633 -6.691 7.462 1.00 97.94 69 ALA A CA 1
ATOM 566 C C . ALA A 1 69 ? -1.535 -7.718 7.783 1.00 97.94 69 ALA A C 1
ATOM 568 O O . ALA A 1 69 ? -0.356 -7.428 7.611 1.00 97.94 69 ALA A O 1
ATOM 569 N N . ALA A 1 70 ? -1.925 -8.952 8.122 1.00 98.31 70 ALA A N 1
ATOM 570 C CA . ALA A 1 70 ? -0.988 -10.039 8.391 1.00 98.31 70 ALA A CA 1
ATOM 571 C C . ALA A 1 70 ? -0.059 -10.342 7.203 1.00 98.31 70 ALA A C 1
ATOM 573 O O . ALA A 1 70 ? 1.116 -10.619 7.408 1.00 98.31 70 ALA A O 1
ATOM 574 N N . GLN A 1 71 ? -0.562 -10.265 5.966 1.00 98.62 71 GLN A N 1
ATOM 575 C CA . GLN A 1 71 ? 0.264 -10.479 4.774 1.00 98.62 71 GLN A CA 1
ATOM 576 C C . GLN A 1 71 ? 1.195 -9.299 4.489 1.00 98.62 71 GLN A C 1
ATOM 578 O O . GLN A 1 71 ? 2.318 -9.516 4.053 1.00 98.62 71 GLN A O 1
ATOM 583 N N . LEU A 1 72 ? 0.749 -8.061 4.725 1.00 98.50 72 LEU A N 1
ATOM 584 C CA . LEU A 1 72 ? 1.568 -6.863 4.507 1.00 98.50 72 LEU A CA 1
ATOM 585 C C . LEU A 1 72 ? 2.670 -6.684 5.567 1.00 98.50 72 LEU A C 1
ATOM 587 O O . LEU A 1 72 ? 3.634 -5.965 5.323 1.00 98.50 72 LEU A O 1
ATOM 591 N N . ASP A 1 73 ? 2.554 -7.351 6.714 1.00 98.25 73 ASP A N 1
ATOM 592 C CA . ASP A 1 73 ? 3.592 -7.393 7.752 1.00 98.25 73 ASP A CA 1
ATOM 593 C C . ASP A 1 73 ? 4.497 -8.636 7.660 1.00 98.25 73 ASP A C 1
ATOM 595 O O . ASP A 1 73 ? 5.464 -8.761 8.415 1.00 98.25 73 ASP A O 1
ATOM 599 N N . ASP A 1 74 ? 4.219 -9.567 6.742 1.00 98.56 74 ASP A N 1
ATOM 600 C CA . ASP A 1 74 ? 4.975 -10.813 6.640 1.00 98.56 74 ASP A CA 1
ATOM 601 C C . ASP A 1 74 ? 6.359 -10.589 5.980 1.00 98.56 74 ASP A C 1
ATOM 603 O O . ASP A 1 74 ? 6.442 -10.087 4.851 1.00 98.56 74 ASP A O 1
ATOM 607 N N . PRO A 1 75 ? 7.477 -11.014 6.608 1.00 98.12 75 PRO A N 1
ATOM 608 C CA . PRO A 1 75 ? 8.813 -10.901 6.018 1.00 98.12 75 PRO A CA 1
ATOM 609 C C . PRO A 1 75 ? 8.983 -11.601 4.663 1.00 98.12 75 PRO A C 1
ATOM 611 O O . PRO A 1 75 ? 9.824 -11.194 3.859 1.00 98.12 75 PRO A O 1
ATOM 614 N N . TYR A 1 76 ? 8.245 -12.683 4.404 1.00 98.44 76 TYR A N 1
ATOM 615 C CA . TYR A 1 76 ? 8.196 -13.328 3.094 1.00 98.44 76 TYR A CA 1
ATOM 616 C C . TYR A 1 76 ? 7.549 -12.415 2.054 1.00 98.44 76 TYR A C 1
ATOM 618 O O . TYR A 1 76 ? 8.114 -12.237 0.974 1.00 98.44 76 TYR A O 1
ATOM 626 N N . ALA A 1 77 ? 6.430 -11.775 2.394 1.00 98.44 77 ALA A N 1
ATOM 627 C CA . ALA A 1 77 ? 5.761 -10.838 1.500 1.00 98.44 77 ALA A CA 1
ATOM 628 C C . ALA A 1 77 ? 6.621 -9.600 1.211 1.00 98.44 77 ALA A C 1
ATOM 630 O O . ALA A 1 77 ? 6.681 -9.174 0.061 1.00 98.44 77 ALA A O 1
ATOM 631 N N . LEU A 1 78 ? 7.345 -9.083 2.213 1.00 98.44 78 LEU A N 1
ATOM 632 C CA . LEU A 1 78 ? 8.296 -7.975 2.048 1.00 98.44 78 LEU A CA 1
ATOM 633 C C . LEU A 1 78 ? 9.401 -8.301 1.033 1.00 98.44 78 LEU A C 1
ATOM 635 O O . LEU A 1 78 ? 9.701 -7.496 0.151 1.00 98.44 78 LEU A O 1
ATOM 639 N N . ARG A 1 79 ? 9.973 -9.511 1.099 1.00 98.19 79 ARG A N 1
ATOM 640 C CA . ARG A 1 79 ? 10.939 -9.968 0.084 1.00 98.19 79 ARG A CA 1
ATOM 641 C C . ARG A 1 79 ? 10.288 -10.117 -1.290 1.00 98.19 79 ARG A C 1
ATOM 643 O O . ARG A 1 79 ? 10.875 -9.709 -2.287 1.00 98.19 79 ARG A O 1
ATOM 650 N N . GLY A 1 80 ? 9.078 -10.669 -1.338 1.00 98.19 80 GLY A N 1
ATOM 651 C CA . GLY A 1 80 ? 8.346 -10.861 -2.588 1.00 98.19 80 GLY A CA 1
ATOM 652 C C . GLY A 1 80 ? 8.006 -9.546 -3.292 1.00 98.19 80 GLY A C 1
ATOM 653 O O . GLY A 1 80 ? 8.214 -9.424 -4.498 1.00 98.19 80 GLY A O 1
ATOM 654 N N . VAL A 1 81 ? 7.565 -8.520 -2.555 1.00 98.50 81 VAL A N 1
ATOM 655 C CA . VAL A 1 81 ? 7.291 -7.201 -3.146 1.00 98.50 81 VAL A CA 1
ATOM 656 C C . VAL A 1 81 ? 8.580 -6.498 -3.588 1.00 98.50 81 VAL A C 1
ATOM 658 O O . VAL A 1 81 ? 8.581 -5.833 -4.623 1.00 98.50 81 VAL A O 1
ATOM 661 N N . GLN A 1 82 ? 9.701 -6.701 -2.885 1.00 98.25 82 GLN A N 1
ATOM 662 C CA . GLN A 1 82 ? 11.011 -6.215 -3.331 1.00 98.25 82 GLN A CA 1
ATOM 663 C C . GLN A 1 82 ? 11.416 -6.844 -4.674 1.00 98.25 82 GLN A C 1
ATOM 665 O O . GLN A 1 82 ? 11.807 -6.132 -5.602 1.00 98.25 82 GLN A O 1
ATOM 670 N N . GLU A 1 83 ? 11.282 -8.166 -4.809 1.00 98.00 83 GLU A N 1
ATOM 671 C CA . GLU A 1 83 ? 11.546 -8.878 -6.065 1.00 98.00 83 GLU A CA 1
ATOM 672 C C . GLU A 1 83 ? 10.607 -8.408 -7.187 1.00 98.00 83 GLU A C 1
ATOM 674 O O . GLU A 1 83 ? 11.048 -8.132 -8.307 1.00 98.00 83 GLU A O 1
ATOM 679 N N . TRP A 1 84 ? 9.319 -8.232 -6.879 1.00 98.06 84 TRP A N 1
ATOM 680 C CA . TRP A 1 84 ? 8.329 -7.694 -7.809 1.00 98.06 84 TRP A CA 1
ATOM 681 C C . TRP A 1 84 ? 8.723 -6.316 -8.357 1.00 98.06 84 TRP A C 1
ATOM 683 O O . TRP A 1 84 ? 8.668 -6.106 -9.574 1.00 98.06 84 TRP A O 1
ATOM 693 N N . ILE A 1 85 ? 9.149 -5.390 -7.489 1.00 98.50 85 ILE A N 1
ATOM 694 C CA . ILE A 1 85 ? 9.607 -4.053 -7.893 1.00 98.50 85 ILE A CA 1
ATOM 695 C C . ILE A 1 85 ? 10.856 -4.157 -8.772 1.00 98.50 85 ILE A C 1
ATOM 697 O O . ILE A 1 85 ? 10.917 -3.504 -9.815 1.00 98.50 85 ILE A O 1
ATOM 701 N N . GLY A 1 86 ? 11.819 -5.015 -8.422 1.00 98.25 86 GLY A N 1
ATOM 702 C CA . GLY A 1 86 ? 13.002 -5.259 -9.252 1.00 98.25 86 GLY A CA 1
ATOM 703 C C . GLY A 1 86 ? 12.635 -5.742 -10.660 1.00 98.25 86 GLY A C 1
ATOM 704 O O . GLY A 1 86 ? 13.106 -5.199 -11.663 1.00 98.25 86 GLY A O 1
ATOM 705 N N . HIS A 1 87 ? 11.712 -6.701 -10.765 1.00 97.88 87 HIS A N 1
ATOM 706 C CA . HIS A 1 87 ? 11.200 -7.154 -12.058 1.00 97.88 87 HIS A CA 1
ATOM 707 C C . HIS A 1 87 ? 10.442 -6.056 -12.814 1.00 97.88 87 HIS A C 1
ATOM 709 O O . HIS A 1 87 ? 10.570 -5.954 -14.037 1.00 97.88 87 HIS A O 1
ATOM 715 N N . TRP A 1 88 ? 9.672 -5.217 -12.122 1.00 97.94 88 TRP A N 1
ATOM 716 C CA . TRP A 1 88 ? 8.998 -4.073 -12.734 1.00 97.94 88 TRP A CA 1
ATOM 717 C C . TRP A 1 88 ? 9.999 -3.077 -13.327 1.00 97.94 88 TRP A C 1
ATOM 719 O O . TRP A 1 88 ? 9.847 -2.698 -14.489 1.00 97.94 88 TRP A O 1
ATOM 729 N N . GLN A 1 89 ? 11.071 -2.743 -12.604 1.00 97.75 89 GLN A N 1
ATOM 730 C CA . GLN A 1 89 ? 12.139 -1.873 -13.106 1.00 97.75 89 GLN A CA 1
ATOM 731 C C . GLN A 1 89 ? 12.774 -2.430 -14.388 1.00 97.75 89 GLN A C 1
ATOM 733 O O . GLN A 1 89 ? 12.919 -1.691 -15.365 1.00 97.75 89 GLN A O 1
ATOM 738 N N . LEU A 1 90 ? 13.081 -3.732 -14.432 1.00 97.50 90 LEU A N 1
ATOM 739 C CA . LEU A 1 90 ? 13.632 -4.384 -15.627 1.00 97.50 90 LEU A CA 1
ATOM 740 C C . LEU A 1 90 ? 12.666 -4.327 -16.818 1.00 97.50 90 LEU A C 1
ATOM 742 O O . LEU A 1 90 ? 13.066 -3.961 -17.927 1.00 97.50 90 LEU A O 1
ATOM 746 N N . ARG A 1 91 ? 11.380 -4.640 -16.596 1.00 96.31 91 ARG A N 1
ATOM 747 C CA . ARG A 1 91 ? 10.349 -4.571 -17.648 1.00 96.31 91 ARG A CA 1
ATOM 748 C C . ARG A 1 91 ? 10.223 -3.161 -18.215 1.00 96.31 91 ARG A C 1
ATOM 750 O O . ARG A 1 91 ? 10.114 -2.995 -19.429 1.00 96.31 91 ARG A O 1
ATOM 757 N N . VAL A 1 92 ? 10.272 -2.145 -17.358 1.00 96.00 92 VAL A N 1
ATOM 758 C CA . VAL A 1 92 ? 10.159 -0.749 -17.784 1.00 96.00 92 VAL A CA 1
ATOM 759 C C . VAL A 1 92 ? 11.404 -0.276 -18.534 1.00 96.00 92 VAL A C 1
ATOM 761 O O . VAL A 1 92 ? 11.276 0.401 -19.553 1.00 96.00 92 VAL A O 1
ATOM 764 N N . GLN A 1 93 ? 12.607 -0.665 -18.105 1.00 93.56 93 GLN A N 1
ATOM 765 C CA . GLN A 1 93 ? 13.836 -0.369 -18.850 1.00 93.56 93 GLN A CA 1
ATOM 766 C C . GLN A 1 93 ? 13.800 -0.985 -20.255 1.00 93.56 93 GLN A C 1
ATOM 768 O O . GLN A 1 93 ? 14.120 -0.320 -21.243 1.00 93.56 93 GLN A O 1
ATOM 773 N N . GLN A 1 94 ? 13.342 -2.235 -20.367 1.00 94.69 94 GLN A N 1
ATOM 774 C CA . GLN A 1 94 ? 13.158 -2.893 -21.657 1.00 94.69 94 GLN A CA 1
ATOM 775 C C . GLN A 1 94 ? 12.123 -2.162 -22.527 1.00 94.69 94 GLN A C 1
ATOM 777 O O . GLN A 1 94 ? 12.364 -1.945 -23.719 1.00 94.69 94 GLN A O 1
ATOM 782 N N . ALA A 1 95 ? 10.993 -1.756 -21.943 1.00 92.75 95 ALA A N 1
ATOM 783 C CA . ALA A 1 95 ? 9.952 -0.985 -22.620 1.00 92.75 95 ALA A CA 1
ATOM 784 C C . ALA A 1 95 ? 10.479 0.360 -23.149 1.00 92.75 95 ALA A C 1
ATOM 786 O O . ALA A 1 95 ? 10.244 0.693 -24.312 1.00 92.75 95 ALA A O 1
ATOM 787 N N . ALA A 1 96 ? 11.262 1.087 -22.345 1.00 90.81 96 ALA A N 1
ATOM 788 C CA . ALA A 1 96 ? 11.853 2.370 -22.724 1.00 90.81 96 ALA A CA 1
ATOM 789 C C . ALA A 1 96 ? 12.769 2.257 -23.955 1.00 90.81 96 ALA A C 1
ATOM 791 O O . ALA A 1 96 ? 12.726 3.110 -24.841 1.00 90.81 96 ALA A O 1
ATOM 792 N N . VAL A 1 97 ? 13.567 1.186 -24.052 1.00 93.06 97 VAL A N 1
ATOM 793 C CA . VAL A 1 97 ? 14.435 0.933 -25.218 1.00 93.06 97 VAL A CA 1
ATOM 794 C C . VAL A 1 97 ? 13.623 0.501 -26.439 1.00 93.06 97 VAL A C 1
ATOM 796 O O . VAL A 1 97 ? 13.882 0.959 -27.558 1.00 93.06 97 VAL A O 1
ATOM 799 N N . ARG A 1 98 ? 12.644 -0.388 -26.231 1.00 94.12 98 ARG A N 1
ATOM 800 C CA . ARG A 1 98 ? 11.808 -0.956 -27.297 1.00 94.12 98 ARG A CA 1
ATOM 801 C C . ARG A 1 98 ? 10.944 0.104 -27.974 1.00 94.12 98 ARG A C 1
ATOM 803 O O . ARG A 1 98 ? 10.771 0.043 -29.187 1.00 94.12 98 ARG A O 1
ATOM 810 N N . TRP A 1 99 ? 10.412 1.049 -27.206 1.00 93.25 99 TRP A N 1
ATOM 811 C CA . TRP A 1 99 ? 9.437 2.037 -27.675 1.00 93.25 99 TRP A CA 1
ATOM 812 C C . TRP A 1 99 ? 9.991 3.462 -27.756 1.00 93.25 99 TRP A C 1
ATOM 814 O O . TRP A 1 99 ? 9.229 4.418 -27.820 1.00 93.25 99 TRP A O 1
ATOM 824 N N . ARG A 1 100 ? 11.320 3.623 -27.800 1.00 92.44 100 ARG A N 1
ATOM 825 C CA . ARG A 1 100 ? 12.002 4.933 -27.817 1.00 92.44 100 ARG A CA 1
ATOM 826 C C . ARG A 1 100 ? 11.545 5.888 -28.934 1.00 92.44 100 ARG A C 1
ATOM 828 O O . ARG A 1 100 ? 11.645 7.107 -28.767 1.00 92.44 100 ARG A O 1
ATOM 835 N N . ASP A 1 101 ? 11.088 5.330 -30.055 1.00 96.94 101 ASP A N 1
ATOM 836 C CA . ASP A 1 101 ? 10.700 6.064 -31.263 1.00 96.94 101 ASP A CA 1
ATOM 837 C C . ASP A 1 101 ? 9.200 6.437 -31.263 1.00 96.94 101 ASP A C 1
ATOM 839 O O . ASP A 1 101 ? 8.781 7.269 -32.064 1.00 96.94 101 ASP A O 1
ATOM 843 N N . ASP A 1 102 ? 8.401 5.884 -30.339 1.00 97.62 102 ASP A N 1
ATOM 844 C CA . ASP A 1 102 ? 7.004 6.267 -30.106 1.00 97.62 102 ASP A CA 1
ATOM 845 C C . ASP A 1 102 ? 6.938 7.273 -28.938 1.00 97.62 102 ASP A C 1
ATOM 847 O O . ASP A 1 102 ? 7.262 6.916 -27.800 1.00 97.62 102 ASP A O 1
ATOM 851 N N . PRO A 1 103 ? 6.539 8.538 -29.175 1.00 94.94 103 PRO A N 1
ATOM 852 C CA . PRO A 1 103 ? 6.544 9.561 -28.132 1.00 94.94 103 PRO A CA 1
ATOM 853 C C . PRO A 1 103 ? 5.670 9.226 -26.919 1.00 94.94 103 PRO A C 1
ATOM 855 O O . PRO A 1 103 ? 6.095 9.481 -25.793 1.00 94.94 103 PRO A O 1
ATOM 858 N N . LEU A 1 104 ? 4.487 8.643 -27.140 1.00 96.38 104 LEU A N 1
ATOM 859 C CA . LEU A 1 104 ? 3.523 8.344 -26.081 1.00 96.38 104 LEU A CA 1
ATOM 860 C C . LEU A 1 104 ? 4.010 7.171 -25.230 1.00 96.38 104 LEU A C 1
ATOM 862 O O . LEU A 1 104 ? 4.014 7.237 -24.001 1.00 96.38 104 LEU A O 1
ATOM 866 N N . LEU A 1 105 ? 4.463 6.098 -25.880 1.00 95.56 105 LEU A N 1
ATOM 867 C CA . LEU A 1 105 ? 4.965 4.922 -25.169 1.00 95.56 105 LEU A CA 1
ATOM 868 C C . LEU A 1 105 ? 6.282 5.211 -24.443 1.00 95.56 105 LEU A C 1
ATOM 870 O O . LEU A 1 105 ? 6.524 4.664 -23.365 1.00 95.56 105 LEU A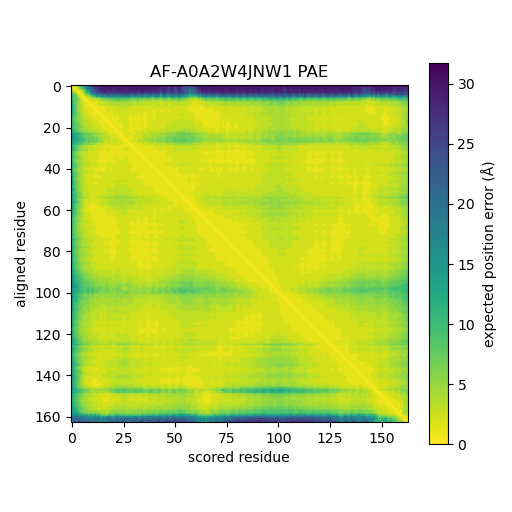 O 1
ATOM 874 N N . ARG A 1 106 ? 7.117 6.102 -24.986 1.00 92.50 106 ARG A N 1
ATOM 875 C CA . ARG A 1 106 ? 8.310 6.597 -24.294 1.00 92.50 106 ARG A CA 1
ATOM 876 C C . ARG A 1 106 ? 7.948 7.390 -23.039 1.00 92.50 106 ARG A C 1
ATOM 878 O O . ARG A 1 106 ? 8.582 7.187 -22.007 1.00 92.50 106 ARG A O 1
ATOM 885 N N . GLU A 1 107 ? 6.956 8.276 -23.107 1.00 93.44 107 GLU A N 1
ATOM 886 C CA . GLU A 1 107 ? 6.492 9.037 -21.940 1.00 93.44 107 GLU A CA 1
ATOM 887 C C . GLU A 1 107 ? 5.934 8.112 -20.851 1.00 93.44 107 GLU A C 1
ATOM 889 O O . GLU A 1 107 ? 6.314 8.237 -19.684 1.00 93.44 107 GLU A O 1
ATOM 894 N N . LEU A 1 108 ? 5.125 7.122 -21.240 1.00 95.25 108 LEU A N 1
ATOM 895 C CA . LEU A 1 108 ? 4.626 6.099 -20.323 1.00 95.25 108 LEU A CA 1
ATOM 896 C C . LEU A 1 108 ? 5.774 5.330 -19.656 1.00 95.25 108 LEU A C 1
ATOM 898 O O . LEU A 1 108 ? 5.780 5.181 -18.438 1.00 95.25 108 LEU A O 1
ATOM 902 N N . ALA A 1 109 ? 6.776 4.888 -20.422 1.00 94.75 109 ALA A N 1
ATOM 903 C CA . ALA A 1 109 ? 7.928 4.184 -19.863 1.00 94.75 109 ALA A CA 1
ATOM 904 C C . ALA A 1 109 ? 8.704 5.051 -18.852 1.00 94.75 109 ALA A C 1
ATOM 906 O O . ALA A 1 109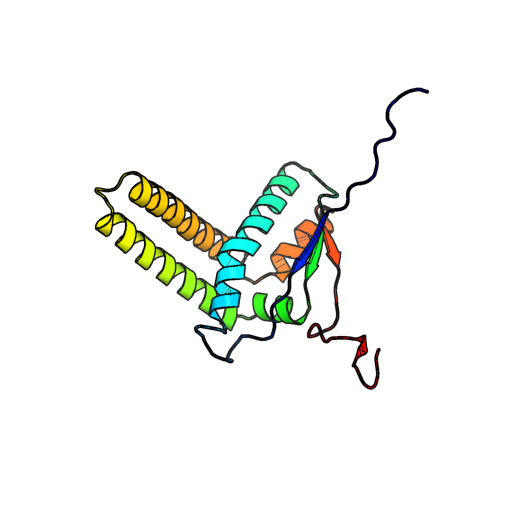 ? 9.158 4.547 -17.828 1.00 94.75 109 ALA A O 1
ATOM 907 N N . VAL A 1 110 ? 8.817 6.363 -19.090 1.00 92.38 110 VAL A N 1
ATOM 908 C CA . VAL A 1 110 ? 9.423 7.297 -18.126 1.00 92.38 110 VAL A CA 1
ATOM 909 C C . VAL A 1 110 ? 8.582 7.412 -16.853 1.00 92.38 110 VAL A C 1
ATOM 911 O O . VAL A 1 110 ? 9.144 7.400 -15.756 1.00 92.38 110 VAL A O 1
ATOM 914 N N . ALA A 1 111 ? 7.257 7.525 -16.971 1.00 95.25 111 ALA A N 1
ATOM 915 C CA . ALA A 1 111 ? 6.359 7.610 -15.820 1.00 95.25 111 ALA A CA 1
ATOM 916 C C . ALA A 1 111 ? 6.407 6.332 -14.965 1.00 95.25 111 ALA A C 1
ATOM 918 O O . ALA A 1 111 ? 6.585 6.408 -13.749 1.00 95.25 111 ALA A O 1
ATOM 919 N N . GLU A 1 112 ? 6.343 5.167 -15.608 1.00 96.81 112 GLU A N 1
ATOM 920 C CA . GLU A 1 112 ? 6.467 3.863 -14.956 1.00 96.81 112 GLU A CA 1
ATOM 921 C C . GLU A 1 112 ? 7.839 3.682 -14.299 1.00 96.81 112 GLU A C 1
ATOM 923 O O . GLU A 1 112 ? 7.935 3.144 -13.200 1.00 96.81 112 GLU A O 1
ATOM 928 N N . HIS A 1 113 ? 8.910 4.191 -14.917 1.00 95.31 113 HIS A N 1
ATOM 929 C CA . HIS A 1 113 ? 10.253 4.079 -14.351 1.00 95.31 113 HIS A CA 1
ATOM 930 C C . HIS A 1 113 ? 10.353 4.878 -13.055 1.00 95.31 113 HIS A C 1
ATOM 932 O O . HIS A 1 113 ? 10.800 4.356 -12.038 1.00 95.31 113 HIS A O 1
ATOM 938 N N . LYS A 1 114 ? 9.869 6.126 -13.073 1.00 96.06 114 LYS A N 1
ATOM 939 C CA . LYS A 1 114 ? 9.806 6.974 -11.877 1.00 96.06 114 LYS A CA 1
ATOM 940 C C . LYS A 1 114 ? 8.972 6.326 -10.777 1.00 96.06 114 LYS A C 1
ATOM 942 O O . LYS A 1 114 ? 9.382 6.340 -9.622 1.00 96.06 114 LYS A O 1
ATOM 947 N N . ALA A 1 115 ? 7.834 5.735 -11.134 1.00 97.50 115 ALA A N 1
ATOM 948 C CA . ALA A 1 115 ? 6.983 5.045 -10.178 1.00 97.50 115 ALA A CA 1
ATOM 949 C C . ALA A 1 115 ? 7.667 3.815 -9.557 1.00 97.50 115 ALA A C 1
ATOM 951 O O . ALA A 1 115 ? 7.552 3.612 -8.351 1.00 97.50 115 ALA A O 1
ATOM 952 N N . ALA A 1 116 ? 8.404 3.032 -10.348 1.00 98.00 116 ALA A N 1
ATOM 953 C CA . ALA A 1 116 ? 9.131 1.858 -9.868 1.00 98.00 116 ALA A CA 1
ATOM 954 C C . ALA A 1 116 ? 10.314 2.214 -8.956 1.00 98.00 116 ALA A C 1
ATOM 956 O O . ALA A 1 116 ? 10.610 1.477 -8.016 1.00 98.00 116 ALA A O 1
ATOM 957 N N . ILE A 1 117 ? 10.983 3.341 -9.214 1.00 97.75 117 ILE A N 1
ATOM 958 C CA . ILE A 1 117 ? 12.029 3.872 -8.331 1.00 97.75 117 ILE A CA 1
ATOM 959 C C . ILE A 1 117 ? 11.418 4.362 -7.016 1.00 97.75 117 ILE A C 1
ATOM 961 O O . ILE A 1 117 ? 11.843 3.915 -5.957 1.00 97.75 117 ILE A O 1
ATOM 965 N N . ALA A 1 118 ? 10.364 5.182 -7.071 1.00 97.44 118 ALA A N 1
ATOM 966 C CA . ALA A 1 118 ? 9.688 5.665 -5.867 1.00 97.44 118 ALA A CA 1
ATOM 967 C C . ALA A 1 118 ? 9.135 4.510 -5.011 1.00 97.44 118 ALA A C 1
ATOM 969 O O . ALA A 1 118 ? 9.249 4.525 -3.790 1.00 97.44 118 ALA A O 1
ATOM 970 N N . ALA A 1 119 ? 8.576 3.469 -5.639 1.00 98.12 119 ALA A N 1
ATOM 971 C CA . ALA A 1 119 ? 8.108 2.285 -4.923 1.00 98.12 119 ALA A CA 1
ATOM 972 C C . ALA A 1 119 ? 9.244 1.567 -4.173 1.00 98.12 119 ALA A C 1
ATOM 974 O O . ALA A 1 119 ? 9.042 1.153 -3.032 1.00 98.12 119 ALA A O 1
ATOM 975 N N . ALA A 1 120 ? 10.427 1.442 -4.788 1.00 98.06 120 ALA A N 1
ATOM 976 C CA . ALA A 1 120 ? 11.602 0.873 -4.128 1.00 98.06 120 ALA A CA 1
ATOM 977 C C . ALA A 1 120 ? 12.042 1.730 -2.932 1.00 98.06 120 ALA A C 1
ATOM 979 O O . ALA A 1 120 ? 12.251 1.200 -1.845 1.00 98.06 120 ALA A O 1
ATOM 980 N N . GLU A 1 121 ? 12.101 3.053 -3.105 1.00 97.75 121 GLU A N 1
ATOM 981 C CA . GLU A 1 121 ? 12.465 3.990 -2.036 1.00 97.75 121 GLU A CA 1
ATOM 982 C C . GLU A 1 121 ? 11.503 3.894 -0.845 1.00 97.75 121 GLU A C 1
ATOM 984 O O . GLU A 1 121 ? 11.946 3.778 0.298 1.00 97.75 121 GLU A O 1
ATOM 989 N N . HIS A 1 122 ? 10.188 3.878 -1.089 1.00 96.81 122 HIS A N 1
ATOM 990 C CA . HIS A 1 122 ? 9.193 3.715 -0.025 1.00 96.81 122 HIS A CA 1
ATOM 991 C C . HIS A 1 122 ? 9.329 2.373 0.697 1.00 96.81 122 HIS A C 1
ATOM 993 O O . HIS A 1 122 ? 9.185 2.326 1.919 1.00 96.81 122 HIS A O 1
ATOM 999 N N . LEU A 1 123 ? 9.621 1.295 -0.040 1.00 96.81 123 LEU A N 1
ATOM 1000 C CA . LEU A 1 123 ? 9.820 -0.031 0.540 1.00 96.81 123 LEU A CA 1
ATOM 1001 C C . LEU A 1 123 ? 11.057 -0.082 1.445 1.00 96.81 123 LEU A C 1
ATOM 1003 O O . LEU A 1 123 ? 11.006 -0.678 2.515 1.00 96.81 123 LEU A O 1
ATOM 1007 N N . GLU A 1 124 ? 12.151 0.564 1.050 1.00 96.12 124 GLU A N 1
ATOM 1008 C CA . GLU A 1 124 ? 13.401 0.587 1.820 1.00 96.12 124 GLU A CA 1
ATOM 1009 C C . GLU A 1 124 ? 13.365 1.552 3.017 1.00 96.12 124 GLU A C 1
ATOM 1011 O O . GLU A 1 124 ? 14.173 1.432 3.943 1.00 96.12 124 GLU A O 1
ATOM 1016 N N . THR A 1 125 ? 12.420 2.495 3.023 1.00 95.06 125 THR A N 1
ATOM 1017 C CA . THR A 1 125 ? 12.287 3.527 4.057 1.00 95.06 125 THR A CA 1
ATOM 1018 C C . THR A 1 125 ? 11.082 3.261 4.957 1.00 95.06 125 THR A C 1
ATOM 1020 O O . THR A 1 125 ? 11.202 2.550 5.957 1.00 95.06 125 THR A O 1
ATOM 1023 N N . ASP A 1 126 ? 9.926 3.823 4.612 1.00 93.25 126 ASP A N 1
ATOM 1024 C CA . ASP A 1 126 ? 8.725 3.843 5.445 1.00 93.25 126 ASP A CA 1
ATOM 1025 C C . ASP A 1 126 ? 8.149 2.432 5.645 1.00 93.25 126 ASP A C 1
ATOM 1027 O O . ASP A 1 126 ? 7.727 2.075 6.742 1.00 93.25 126 ASP A O 1
ATOM 1031 N N . TRP A 1 127 ? 8.197 1.598 4.602 1.00 97.44 127 TRP A N 1
ATOM 1032 C CA . TRP A 1 127 ? 7.574 0.269 4.562 1.00 97.44 127 TRP A CA 1
ATOM 1033 C C . TRP A 1 127 ? 8.535 -0.884 4.858 1.00 97.44 127 TRP A C 1
ATOM 1035 O O . TRP A 1 127 ? 8.158 -2.050 4.731 1.00 97.44 127 TRP A O 1
ATOM 1045 N N . ARG A 1 128 ? 9.761 -0.587 5.305 1.00 96.25 128 ARG A N 1
ATOM 1046 C CA . ARG A 1 128 ? 10.816 -1.592 5.542 1.00 96.25 128 ARG A CA 1
ATOM 1047 C C . ARG A 1 128 ? 10.410 -2.715 6.505 1.00 96.25 128 ARG A C 1
ATOM 1049 O O . ARG A 1 128 ? 11.017 -3.781 6.504 1.00 96.25 128 ARG A O 1
ATOM 1056 N N . HIS A 1 129 ? 9.412 -2.445 7.347 1.00 96.75 129 HIS A N 1
ATOM 1057 C CA . HIS A 1 129 ? 8.902 -3.331 8.396 1.00 96.75 129 HIS A CA 1
ATOM 1058 C C . HIS A 1 129 ? 7.410 -3.654 8.218 1.00 96.75 129 HIS A C 1
ATOM 1060 O O . HIS A 1 129 ? 6.755 -4.028 9.186 1.00 96.75 129 HIS A O 1
ATOM 1066 N N . GLY A 1 130 ? 6.873 -3.494 7.005 1.00 97.75 130 GLY A N 1
ATOM 1067 C CA . GLY A 1 130 ? 5.470 -3.778 6.701 1.00 97.75 130 GLY A CA 1
ATOM 1068 C C . GLY A 1 130 ? 4.528 -2.597 6.918 1.00 97.75 130 GLY A C 1
ATOM 1069 O O . GLY A 1 130 ? 4.949 -1.443 6.992 1.00 97.75 130 GLY A O 1
ATOM 1070 N N . LEU A 1 131 ? 3.235 -2.898 6.980 1.00 97.69 131 LEU A N 1
ATOM 1071 C CA . LEU A 1 131 ? 2.135 -1.944 7.093 1.00 97.69 131 LEU A CA 1
ATOM 1072 C C . LEU A 1 131 ? 2.017 -1.343 8.496 1.00 97.69 131 LEU A C 1
ATOM 1074 O O . LEU A 1 131 ? 1.781 -0.140 8.630 1.00 97.69 131 LEU A O 1
ATOM 1078 N N . SER A 1 132 ? 2.131 -2.168 9.539 1.00 95.25 132 SER A N 1
ATOM 1079 C CA . SER A 1 132 ? 1.828 -1.757 10.917 1.00 95.25 132 SER A CA 1
ATOM 1080 C C . SER A 1 132 ? 2.590 -0.492 11.356 1.00 95.25 132 SER A C 1
ATOM 1082 O O . SER A 1 132 ? 1.957 0.428 11.884 1.00 95.25 132 SER A O 1
ATOM 1084 N N . PRO A 1 133 ? 3.907 -0.357 11.089 1.00 95.62 133 PRO A N 1
ATOM 1085 C CA . PRO A 1 133 ? 4.661 0.854 11.428 1.00 95.62 133 PRO A CA 1
ATOM 1086 C C . PRO A 1 133 ? 4.248 2.107 10.646 1.00 95.62 133 PRO A C 1
ATOM 1088 O O . PRO A 1 133 ? 4.505 3.215 11.109 1.00 95.62 133 PRO A O 1
ATOM 1091 N N . VAL A 1 134 ? 3.611 1.948 9.483 1.00 96.06 134 VAL A N 1
ATOM 1092 C CA . VAL A 1 134 ? 3.150 3.056 8.632 1.00 96.06 134 VAL A CA 1
ATOM 1093 C C . VAL A 1 134 ? 1.755 3.532 9.057 1.00 96.06 134 VAL A C 1
ATOM 1095 O O . VAL A 1 134 ? 1.455 4.722 8.983 1.00 96.06 134 VAL A O 1
ATOM 1098 N N . LEU A 1 135 ? 0.903 2.624 9.544 1.00 96.06 135 LEU A N 1
ATOM 1099 C CA . LEU A 1 135 ? -0.446 2.949 10.024 1.00 96.06 135 LEU A CA 1
ATOM 1100 C C . LEU A 1 135 ? -0.442 3.777 11.311 1.00 96.06 135 LEU A C 1
ATOM 1102 O O . LEU A 1 135 ? -1.189 4.750 11.407 1.00 96.06 135 LEU A O 1
ATOM 1106 N N . GLY A 1 136 ? 0.376 3.380 12.290 1.00 94.56 136 GLY A N 1
ATOM 1107 C CA . GLY A 1 136 ? 0.374 3.965 13.635 1.00 94.56 136 GLY A CA 1
ATOM 1108 C C . GLY A 1 136 ? 0.489 5.494 13.633 1.00 94.56 136 GLY A C 1
ATOM 1109 O O . GLY A 1 136 ? -0.431 6.157 14.108 1.00 94.56 136 GLY A O 1
ATOM 1110 N N . PRO A 1 137 ? 1.536 6.076 13.017 1.00 95.75 137 PRO A N 1
ATOM 1111 C CA . PRO A 1 137 ? 1.713 7.526 12.978 1.00 95.75 137 PRO A CA 1
ATOM 1112 C C . PRO A 1 137 ? 0.544 8.282 12.334 1.00 95.75 137 PRO A C 1
ATOM 1114 O O . PRO A 1 137 ? 0.197 9.366 12.793 1.00 95.75 137 PRO A O 1
ATOM 1117 N N . LEU A 1 138 ? -0.085 7.722 11.294 1.00 97.88 138 LEU A N 1
ATOM 1118 C CA . LEU A 1 138 ? -1.225 8.355 10.622 1.00 97.88 138 LEU A CA 1
ATOM 1119 C C . LEU A 1 138 ? -2.486 8.339 11.497 1.00 97.88 138 LEU A C 1
ATOM 1121 O O . LEU A 1 138 ? -3.231 9.320 11.513 1.00 97.88 138 LEU A O 1
ATOM 1125 N N . ALA A 1 139 ? -2.716 7.249 12.231 1.00 97.25 139 ALA A N 1
ATOM 1126 C CA . ALA A 1 139 ? -3.824 7.145 13.175 1.00 97.25 139 ALA A CA 1
ATOM 1127 C C . ALA A 1 139 ? -3.607 8.050 14.401 1.00 97.25 139 ALA A C 1
ATOM 1129 O O . ALA A 1 139 ? -4.496 8.820 14.763 1.00 97.25 139 ALA A O 1
ATOM 1130 N N . ASP A 1 140 ? -2.406 8.039 14.986 1.00 96.50 140 ASP A N 1
ATOM 1131 C CA . ASP A 1 140 ? -2.045 8.875 16.140 1.00 96.50 140 ASP A CA 1
ATOM 1132 C C . ASP A 1 140 ? -2.120 10.373 15.802 1.00 96.50 140 ASP A C 1
ATOM 1134 O O . ASP A 1 140 ? -2.593 11.194 16.595 1.00 96.50 140 ASP A O 1
ATOM 1138 N N . ALA A 1 141 ? -1.714 10.742 14.583 1.00 96.44 141 ALA A N 1
ATOM 1139 C CA . ALA A 1 141 ? -1.851 12.097 14.063 1.00 96.44 141 ALA A CA 1
ATOM 1140 C C . ALA A 1 141 ? -3.296 12.456 13.670 1.00 96.44 141 ALA A C 1
ATOM 1142 O O . ALA A 1 141 ? -3.532 13.585 13.248 1.00 96.44 141 ALA A O 1
ATOM 1143 N N . GLY A 1 142 ? -4.271 11.549 13.808 1.00 97.94 142 GLY A N 1
ATOM 1144 C CA . GLY A 1 142 ? -5.669 11.761 13.417 1.00 97.94 142 GLY A CA 1
ATOM 1145 C C . GLY A 1 142 ? -5.847 12.098 11.939 1.00 97.94 142 GLY A C 1
ATOM 1146 O O . GLY A 1 142 ? -6.777 12.809 11.575 1.00 97.94 142 GLY A O 1
ATOM 1147 N N . VAL A 1 143 ? -4.928 11.644 11.088 1.00 98.38 143 VAL A N 1
ATOM 1148 C CA . VAL A 1 143 ? -5.012 11.789 9.629 1.00 98.38 143 VAL A CA 1
ATOM 1149 C C . VAL A 1 143 ? -6.033 10.796 9.089 1.00 98.38 143 VAL A C 1
ATOM 1151 O O . VAL A 1 143 ? -6.822 11.134 8.206 1.00 98.38 143 VAL A O 1
ATOM 1154 N N . ILE A 1 144 ? -6.025 9.586 9.654 1.00 98.38 144 ILE A N 1
ATOM 1155 C CA . ILE A 1 1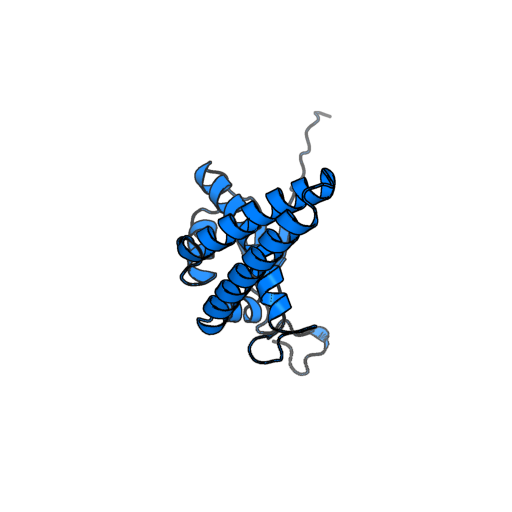44 ? -6.965 8.514 9.348 1.00 98.38 144 ILE A CA 1
ATOM 1156 C C . ILE A 1 144 ? -7.647 8.005 10.614 1.00 98.38 144 ILE A C 1
ATOM 1158 O O . ILE A 1 144 ? -7.030 7.902 11.673 1.00 98.38 144 ILE A O 1
ATOM 1162 N N . GLU A 1 145 ? -8.906 7.612 10.476 1.00 98.19 145 GLU A N 1
ATOM 1163 C CA . GLU A 1 145 ? -9.580 6.722 11.422 1.00 98.19 145 GLU A CA 1
ATOM 1164 C C . GLU A 1 145 ? -9.413 5.273 10.941 1.00 98.19 145 GLU A C 1
ATOM 1166 O O . GLU A 1 145 ? -9.582 5.002 9.753 1.00 98.19 145 GLU A O 1
ATOM 1171 N N . LEU A 1 146 ? -9.093 4.328 11.829 1.00 96.50 146 LEU A N 1
ATOM 1172 C CA . LEU A 1 146 ? -8.947 2.916 11.456 1.00 96.50 146 LEU A CA 1
ATOM 1173 C C . LEU A 1 146 ? -10.218 2.118 11.729 1.00 96.50 146 LEU A C 1
ATOM 1175 O O . LEU A 1 146 ? -10.744 2.132 12.840 1.00 96.50 146 LEU A O 1
ATOM 1179 N N . LEU A 1 147 ? -10.638 1.333 10.737 1.00 95.44 147 LEU A N 1
ATOM 1180 C CA . LEU A 1 147 ? -11.647 0.294 10.904 1.00 95.44 147 LEU A CA 1
ATOM 1181 C C . LEU A 1 147 ? -11.014 -1.088 10.760 1.00 95.44 147 LEU A C 1
ATOM 1183 O O . LEU A 1 147 ? -10.319 -1.398 9.790 1.00 95.44 147 LEU A O 1
ATOM 1187 N N . GLY A 1 148 ? -11.289 -1.935 11.745 1.00 88.50 148 GLY A N 1
ATOM 1188 C CA . GLY A 1 148 ? -11.005 -3.356 11.651 1.00 88.50 148 GLY A CA 1
ATOM 1189 C C . GLY A 1 148 ? -12.065 -4.089 10.834 1.00 88.50 148 GLY A C 1
ATOM 1190 O O . GLY A 1 148 ? -12.934 -3.508 10.184 1.00 88.50 148 GLY A O 1
ATOM 1191 N N . GLY A 1 149 ? -12.023 -5.409 10.918 1.00 89.56 149 GLY A N 1
ATOM 1192 C CA . GLY A 1 149 ? -13.042 -6.249 10.327 1.00 89.56 149 GLY A CA 1
ATOM 1193 C C . GLY A 1 149 ? -12.872 -7.706 10.730 1.00 89.56 149 GLY A C 1
ATOM 1194 O O . GLY A 1 149 ? -11.979 -8.047 11.509 1.00 89.56 149 GLY A O 1
ATOM 1195 N N . PRO A 1 150 ? -13.721 -8.579 10.187 1.00 93.94 150 PRO A N 1
ATOM 1196 C CA . PRO A 1 150 ? -13.627 -10.013 10.406 1.00 93.94 150 PRO A CA 1
ATOM 1197 C C . PRO A 1 150 ? -12.276 -10.578 9.958 1.00 93.94 150 PRO A C 1
ATOM 1199 O O . PRO A 1 150 ? -11.766 -10.176 8.912 1.00 93.94 150 PRO A O 1
ATOM 1202 N N . LEU A 1 151 ? -11.751 -11.567 10.693 1.00 94.44 151 LEU A N 1
ATOM 1203 C CA . LEU A 1 151 ? -10.397 -12.114 10.513 1.00 94.44 151 LEU A CA 1
ATOM 1204 C C . LEU A 1 151 ? -10.026 -12.362 9.042 1.00 94.44 151 LEU A C 1
ATOM 1206 O O . LEU A 1 151 ? -9.019 -11.848 8.568 1.00 94.44 151 LEU A O 1
ATOM 1210 N N . THR A 1 152 ? -10.858 -13.113 8.318 1.00 96.25 152 THR A N 1
ATOM 1211 C CA . THR A 1 152 ? -10.624 -13.518 6.921 1.00 96.25 152 THR A CA 1
ATOM 1212 C C . THR A 1 152 ? -11.648 -12.945 5.944 1.00 96.25 152 THR A C 1
ATOM 1214 O O . THR A 1 152 ? -11.768 -13.442 4.827 1.00 96.25 152 THR A O 1
ATOM 1217 N N . HIS A 1 153 ? -12.393 -11.912 6.354 1.00 96.69 153 HIS A N 1
ATOM 1218 C CA . HIS A 1 153 ? -13.487 -11.335 5.566 1.00 96.69 153 HIS A CA 1
ATOM 1219 C C . HIS A 1 153 ? -14.523 -12.387 5.079 1.00 96.69 153 HIS A C 1
ATOM 1221 O O . HIS A 1 153 ? -14.867 -12.421 3.893 1.00 96.69 153 HIS A O 1
ATOM 1227 N N . PRO A 1 154 ? -15.028 -13.286 5.957 1.00 95.38 154 PRO A N 1
ATOM 1228 C CA . PRO A 1 154 ? -16.051 -14.239 5.565 1.00 95.38 154 PRO A CA 1
ATOM 1229 C C . PRO A 1 154 ? -17.370 -13.518 5.279 1.00 95.38 154 PRO A C 1
ATOM 1231 O O . PRO A 1 154 ? -17.660 -12.443 5.808 1.00 95.38 154 PRO A O 1
ATOM 1234 N N . PHE A 1 155 ? -18.226 -14.160 4.491 1.00 94.75 155 PHE A N 1
ATOM 1235 C CA . PHE A 1 155 ? -19.590 -13.692 4.308 1.00 94.75 155 PHE A CA 1
ATOM 1236 C C . PHE A 1 155 ? -20.428 -14.019 5.555 1.00 94.75 155 PHE A C 1
ATOM 1238 O O . PHE A 1 155 ? -21.007 -15.100 5.669 1.00 94.75 155 PHE A O 1
ATOM 1245 N N . HIS A 1 156 ? -20.464 -13.073 6.500 1.00 92.38 156 HIS A N 1
ATOM 1246 C CA . HIS A 1 156 ? -21.107 -13.217 7.814 1.00 92.38 156 HIS A CA 1
ATOM 1247 C C . HIS A 1 156 ? -22.519 -13.821 7.791 1.00 92.38 156 HIS A C 1
ATOM 1249 O O . HIS A 1 156 ? -22.770 -14.711 8.603 1.00 92.38 156 HIS A O 1
ATOM 1255 N N . PRO A 1 157 ? -23.430 -13.426 6.877 1.00 95.06 157 PRO A N 1
ATOM 1256 C CA . PRO A 1 157 ? -24.796 -13.954 6.872 1.00 95.06 157 PRO A CA 1
ATOM 1257 C C . PRO A 1 157 ? -24.917 -15.470 6.652 1.00 95.06 157 PRO A C 1
ATOM 1259 O O . PRO A 1 157 ? -25.981 -16.023 6.910 1.00 95.06 157 PRO A O 1
ATOM 1262 N N . LEU A 1 158 ? -23.866 -16.145 6.167 1.00 94.25 158 LEU A N 1
ATOM 1263 C CA . LEU A 1 158 ? -23.848 -17.600 5.952 1.00 94.25 158 LEU A CA 1
ATOM 1264 C C . LEU A 1 158 ? -22.993 -18.357 6.974 1.00 94.25 158 LEU A C 1
ATOM 1266 O O . LEU A 1 158 ? -22.791 -19.563 6.826 1.00 94.25 158 LEU A O 1
ATOM 1270 N N . LEU A 1 159 ? -22.470 -17.683 8.001 1.00 93.19 159 LEU A N 1
ATOM 1271 C CA . LEU A 1 159 ? -21.726 -18.372 9.047 1.00 93.19 159 LEU A CA 1
ATOM 1272 C C . LEU A 1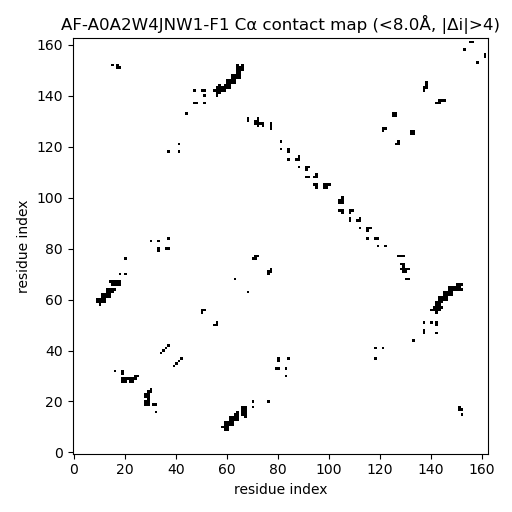 159 ? -22.684 -19.199 9.919 1.00 93.19 159 LEU A C 1
ATOM 1274 O O . LEU A 1 159 ? -23.718 -18.684 10.337 1.00 93.19 159 LEU A O 1
ATOM 1278 N N . PRO A 1 160 ? -22.348 -20.464 10.232 1.00 87.00 160 PRO A N 1
ATOM 1279 C CA . PRO A 1 160 ? -23.206 -21.324 11.048 1.00 87.00 160 PRO A CA 1
ATOM 1280 C C . PRO A 1 160 ? -23.326 -20.834 12.498 1.00 87.00 160 PRO A C 1
ATOM 1282 O O . PRO A 1 160 ? -24.347 -21.070 13.131 1.00 87.00 160 PRO A O 1
ATOM 1285 N N . ASN A 1 161 ? -22.305 -20.132 13.000 1.00 83.44 161 ASN A N 1
ATOM 1286 C CA . ASN A 1 161 ? -22.297 -19.463 14.300 1.00 83.44 161 ASN A CA 1
ATOM 1287 C C . ASN A 1 161 ? -21.707 -18.053 14.112 1.00 83.44 161 ASN A C 1
ATOM 1289 O O . ASN A 1 161 ? -20.496 -17.886 14.279 1.00 83.44 161 ASN A O 1
ATOM 1293 N N . PRO A 1 162 ? -22.500 -17.061 13.670 1.00 70.19 162 PRO A N 1
ATOM 1294 C CA . PRO A 1 162 ? -22.009 -15.697 13.540 1.00 70.19 162 PRO A CA 1
ATOM 1295 C C . PRO A 1 162 ? -21.679 -15.152 14.937 1.00 70.19 162 PRO A C 1
ATOM 1297 O O . PRO A 1 162 ? -22.480 -15.295 15.861 1.00 70.19 162 PRO A O 1
ATOM 1300 N N . VAL A 1 163 ? -20.471 -14.600 15.078 1.00 62.50 163 VAL A N 1
ATOM 1301 C CA . VAL A 1 163 ? -19.991 -13.904 16.285 1.00 62.50 163 VAL A CA 1
ATOM 1302 C C . VAL A 1 163 ? -20.494 -12.469 16.272 1.00 62.50 163 VAL A C 1
ATOM 1304 O O . VAL A 1 163 ? -20.456 -11.869 15.170 1.00 62.50 163 VAL A O 1
#

Nearest PDB structures (foldseek):
  1ufa-assembly1_A  TM=9.686E-01  e=2.416E-08  Thermus thermophilus
  5wu7-assembly1_A  TM=9.122E-01  e=2.416E-07  Pyrococcus horikoshii OT3
  3n98-assembly1_A  TM=8.702E-01  e=5.014E-07  Thermococcus kodakarensis
  5wu7-assembly2_B  TM=8.658E-01  e=1.378E-06  Pyrococcus horikoshii 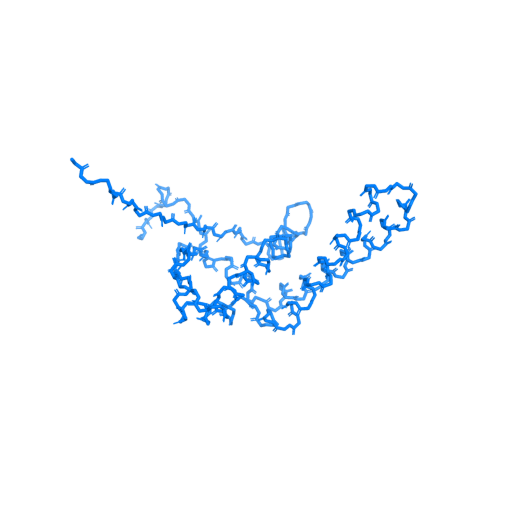OT3
  2b5d-assembly1_X  TM=8.787E-01  e=3.025E-06  Thermotoga maritima MSB8

Sequence (163 aa):
MNGNDEGTFCLVLHSHLPWLLHHGSWPVGEEWLYQAWTHSYLRVFDLLRKFADEGRRDLLTLGVTPVLAAQLDDPYALRGVQEWIGHWQLRVQQAAVRWRDDPLLRELAVAEHKAAIAAAEHLETDWRHGLSPVLGPLADAGVIELLGGPLTHPFHPLLPNPV

Foldseek 3Di:
DDDDPDDDDAAEAADDDFQQPPPDDPDDGLVVLLCCVLVPVLVVLVVLVVCVVVLDAPAHAYEDEQSSQVLQQDPVSLVVSLVVLVVQLVVLVVQCVVCVVPPVSNVVSVVSNVSSVSSNVCSVPQSVRGDPSSVVVSVVSNSYHYDYDDNRPDPQVPDPDRD